Protein AF-A0A0V1BQQ7-F1 (afdb_monomer)

Foldseek 3Di:
DVPDPDQLVVVQVVVFVVVVVVLVVLVVVLVVCVVVVVVVLNVLCVVVNVVVVVLVVPADDDPDRGRDDSVCCPPPVNVVVVVVVVVVVVVSVVVSVVVVVVVVVVVVVD

Mean predicted aligned error: 8.35 Å

Nearest PDB structures (foldseek):
  7oca-assembly1_G  TM=9.289E-01  e=2.686E-05  Rattus norvegicus
  7ocf-assembly1_E  TM=9.151E-01  e=4.657E-05  Rattus norvegicus
  8ssa-assembly1_F  TM=9.104E-01  e=8.649E-05  Homo sapiens

InterPro domains:
  IPR003377 Cornichon [PF03311] (1-102)
  IPR003377 Cornichon [SM01398] (1-102)

pLDDT: mean 76.99, std 10.06, range [49.62, 90.88]

Organism: Trichinella spiralis (NCBI:txid6334)

Structure (mmCIF, N/CA/C/O backbone):
data_AF-A0A0V1BQQ7-F1
#
_entry.id   AF-A0A0V1BQQ7-F1
#
loop_
_atom_site.group_PDB
_atom_site.id
_atom_site.type_symbol
_atom_site.label_atom_id
_atom_site.label_alt_id
_atom_site.label_comp_id
_atom_site.label_asym_id
_atom_site.label_entity_id
_atom_site.label_seq_id
_atom_site.pdbx_PDB_ins_code
_atom_site.Cartn_x
_atom_site.Cartn_y
_atom_site.Cartn_z
_atom_site.occupancy
_atom_site.B_iso_or_equiv
_atom_site.auth_seq_id
_atom_site.auth_comp_id
_atom_site.auth_asym_id
_atom_site.auth_atom_id
_atom_site.pdbx_PDB_model_num
ATOM 1 N N . LEU A 1 1 ? 19.705 4.847 -6.570 1.00 50.34 1 LEU A N 1
ATOM 2 C CA . LEU A 1 1 ? 18.863 4.646 -7.778 1.00 50.34 1 LEU A CA 1
ATOM 3 C C . LEU A 1 1 ? 19.594 4.911 -9.094 1.00 50.34 1 LEU A C 1
ATOM 5 O O . LEU A 1 1 ? 19.363 4.152 -10.016 1.00 50.34 1 LEU A O 1
ATOM 9 N N . LYS A 1 2 ? 20.478 5.920 -9.202 1.00 49.62 2 LYS A N 1
ATOM 10 C CA . LYS A 1 2 ? 21.319 6.135 -10.405 1.00 49.62 2 LYS A CA 1
ATOM 11 C C . LYS A 1 2 ? 22.724 5.515 -10.341 1.00 49.62 2 LYS A C 1
ATOM 13 O O . LYS A 1 2 ? 23.431 5.534 -11.336 1.00 49.62 2 LYS A O 1
ATOM 18 N N . THR A 1 3 ? 23.125 5.024 -9.171 1.00 53.00 3 THR A N 1
ATOM 19 C CA . THR A 1 3 ? 24.516 4.676 -8.842 1.00 53.00 3 THR A CA 1
ATOM 20 C C . THR A 1 3 ? 24.784 3.180 -8.678 1.00 53.00 3 THR A C 1
ATOM 22 O O . THR A 1 3 ? 25.946 2.810 -8.595 1.00 53.00 3 THR A O 1
ATOM 25 N N . ASP A 1 4 ? 23.756 2.324 -8.658 1.00 57.59 4 ASP A N 1
ATOM 26 C CA . ASP A 1 4 ? 23.927 0.873 -8.493 1.00 57.59 4 ASP A CA 1
ATOM 27 C C . ASP A 1 4 ? 23.645 0.171 -9.827 1.00 57.59 4 ASP A C 1
ATOM 29 O O . ASP A 1 4 ? 22.503 0.117 -10.285 1.00 57.59 4 ASP A O 1
ATOM 33 N N . TYR A 1 5 ? 24.703 -0.292 -10.492 1.00 57.62 5 TYR A N 1
ATOM 34 C CA . TYR A 1 5 ? 24.665 -0.958 -11.798 1.00 57.62 5 TYR A CA 1
ATOM 35 C C . TYR A 1 5 ? 24.289 -2.443 -11.627 1.00 57.62 5 TYR A C 1
ATOM 37 O O . TYR A 1 5 ? 25.005 -3.337 -12.069 1.00 57.62 5 TYR A O 1
ATOM 45 N N . ARG A 1 6 ? 23.190 -2.740 -10.923 1.00 61.25 6 ARG A N 1
ATOM 46 C CA . ARG A 1 6 ? 22.613 -4.092 -10.926 1.00 61.25 6 ARG A CA 1
ATOM 47 C C . ARG A 1 6 ? 21.853 -4.320 -12.224 1.00 61.25 6 ARG A C 1
ATOM 49 O O . ARG A 1 6 ? 21.223 -3.404 -12.755 1.00 61.25 6 ARG A O 1
ATOM 56 N N . SER A 1 7 ? 21.890 -5.551 -12.732 1.00 69.00 7 SER A N 1
ATOM 57 C CA . SER A 1 7 ? 21.105 -5.896 -13.916 1.00 69.00 7 SER A CA 1
ATOM 58 C C . SER A 1 7 ? 19.602 -5.686 -13.625 1.00 69.00 7 SER A C 1
ATOM 60 O O . SER A 1 7 ? 19.151 -5.923 -12.499 1.00 69.00 7 SER A O 1
ATOM 62 N N . PRO A 1 8 ? 18.792 -5.249 -14.606 1.00 66.25 8 PRO A N 1
ATOM 63 C CA . PRO A 1 8 ? 17.356 -4.997 -14.410 1.00 66.25 8 PRO A CA 1
ATOM 64 C C . PRO A 1 8 ? 16.592 -6.213 -13.870 1.00 66.25 8 PRO A C 1
ATOM 66 O O . PRO A 1 8 ? 15.593 -6.073 -13.167 1.00 66.25 8 PRO A O 1
ATOM 69 N N . ILE A 1 9 ? 17.104 -7.407 -14.170 1.00 68.19 9 ILE A N 1
ATOM 70 C CA . ILE A 1 9 ? 16.570 -8.705 -13.760 1.00 68.19 9 ILE A CA 1
ATOM 71 C C . ILE A 1 9 ? 16.783 -8.929 -12.258 1.00 68.19 9 ILE A C 1
ATOM 73 O O . ILE A 1 9 ? 15.837 -9.267 -11.550 1.00 68.19 9 ILE A O 1
ATOM 77 N N . GLU A 1 10 ? 17.993 -8.670 -11.755 1.00 70.12 10 GLU A N 1
ATOM 78 C CA . GLU A 1 10 ? 18.317 -8.755 -10.323 1.00 70.12 10 GLU A CA 1
ATOM 79 C C . GLU A 1 10 ? 17.465 -7.776 -9.506 1.00 70.12 10 GLU A C 1
ATOM 81 O O . GLU A 1 10 ? 16.977 -8.100 -8.424 1.00 70.12 10 GLU A O 1
ATOM 86 N N . HIS A 1 11 ? 17.238 -6.575 -10.046 1.00 68.69 11 HIS A N 1
ATOM 87 C CA . HIS A 1 11 ? 16.389 -5.579 -9.402 1.00 68.69 11 HIS A CA 1
ATOM 88 C C . HIS A 1 11 ? 14.934 -6.051 -9.305 1.00 68.69 11 HIS A C 1
ATOM 90 O O . HIS A 1 11 ? 14.324 -5.973 -8.238 1.00 68.69 11 HIS A O 1
ATOM 96 N N . CYS A 1 12 ? 14.395 -6.594 -10.398 1.00 71.25 12 CYS A N 1
ATOM 97 C CA . CYS A 1 12 ? 13.029 -7.101 -10.446 1.00 71.25 12 CYS A CA 1
ATOM 98 C C . CYS A 1 12 ? 12.824 -8.295 -9.501 1.00 71.25 12 CYS A C 1
ATOM 100 O O . CYS A 1 12 ? 11.828 -8.341 -8.782 1.00 71.25 12 CYS A O 1
ATOM 102 N N . ASN A 1 13 ? 13.802 -9.202 -9.419 1.00 71.62 13 ASN A N 1
ATOM 103 C CA . ASN A 1 13 ? 13.770 -10.350 -8.510 1.00 71.62 13 ASN A CA 1
ATOM 104 C C . ASN A 1 13 ? 13.842 -9.967 -7.027 1.00 71.62 13 ASN A C 1
ATOM 106 O O . ASN A 1 13 ? 13.295 -10.690 -6.202 1.00 71.62 13 ASN A O 1
ATOM 110 N N . CYS A 1 14 ? 14.468 -8.843 -6.666 1.00 71.44 14 CYS A N 1
ATOM 111 C CA . CYS A 1 14 ? 14.419 -8.334 -5.291 1.00 71.44 14 CYS A CA 1
ATOM 112 C C . CYS A 1 14 ? 13.116 -7.579 -4.989 1.00 71.44 14 CYS A C 1
ATOM 114 O O . CYS A 1 14 ? 12.578 -7.696 -3.890 1.00 71.44 14 CYS A O 1
ATOM 116 N N . LEU A 1 15 ? 12.612 -6.790 -5.942 1.00 72.56 15 LEU A N 1
ATOM 117 C CA . LEU A 1 15 ? 11.465 -5.909 -5.716 1.00 72.56 15 LEU A CA 1
ATOM 118 C C . LEU A 1 15 ? 10.143 -6.680 -5.707 1.00 72.56 15 LEU A C 1
ATOM 120 O O . LEU A 1 15 ? 9.265 -6.431 -4.887 1.00 72.56 15 LEU A O 1
ATOM 124 N N . ASN A 1 16 ? 10.008 -7.639 -6.615 1.00 72.69 16 ASN A N 1
ATOM 125 C CA . ASN A 1 16 ? 8.779 -8.374 -6.818 1.00 72.69 16 ASN A CA 1
ATOM 126 C C . ASN A 1 16 ? 8.278 -9.193 -5.608 1.00 72.69 16 ASN A C 1
ATOM 128 O O . ASN A 1 16 ? 7.102 -9.060 -5.255 1.00 72.69 16 ASN A O 1
ATOM 132 N N . PRO A 1 17 ? 9.125 -9.984 -4.919 1.00 73.44 17 PRO A N 1
ATOM 133 C CA . PRO A 1 17 ? 8.703 -10.703 -3.722 1.00 73.44 17 PRO A CA 1
ATOM 134 C C . PRO A 1 17 ? 8.387 -9.777 -2.544 1.00 73.44 17 PRO A C 1
ATOM 136 O O . PRO A 1 17 ? 7.762 -10.237 -1.600 1.00 73.44 17 PRO A O 1
ATOM 139 N N . LEU A 1 18 ? 8.772 -8.494 -2.586 1.00 74.00 18 LEU A N 1
ATOM 140 C CA . LEU A 1 18 ? 8.468 -7.519 -1.533 1.00 74.00 18 LEU A CA 1
ATOM 141 C C . LEU A 1 18 ? 7.067 -6.899 -1.685 1.00 74.00 18 LEU A C 1
ATOM 143 O O . LEU A 1 18 ? 6.439 -6.511 -0.704 1.00 74.00 18 LEU A O 1
ATOM 147 N N . ILE A 1 19 ? 6.535 -6.851 -2.907 1.00 71.94 19 ILE A N 1
ATOM 148 C CA . ILE A 1 19 ? 5.220 -6.252 -3.188 1.00 71.94 19 ILE A CA 1
ATOM 149 C C . ILE A 1 19 ? 4.076 -7.160 -2.719 1.00 71.94 19 ILE A C 1
ATOM 151 O O . ILE A 1 19 ? 3.030 -6.688 -2.277 1.00 71.94 19 ILE A O 1
ATOM 155 N N . ILE A 1 20 ? 4.271 -8.476 -2.816 1.00 72.38 20 ILE A N 1
ATOM 156 C CA . ILE A 1 20 ? 3.294 -9.485 -2.391 1.00 72.38 20 ILE A CA 1
ATOM 157 C C . ILE A 1 20 ? 2.976 -9.361 -0.884 1.00 72.38 20 ILE A C 1
ATOM 159 O O . ILE A 1 20 ? 1.795 -9.238 -0.550 1.00 72.38 20 ILE A O 1
ATOM 163 N N . PRO A 1 21 ? 3.963 -9.329 0.036 1.00 78.25 21 PRO A N 1
ATOM 164 C CA . PRO A 1 21 ? 3.705 -9.127 1.457 1.00 78.25 21 PRO A CA 1
ATOM 165 C C . PRO A 1 21 ? 3.213 -7.711 1.776 1.00 78.25 21 PRO A C 1
ATOM 167 O O . PRO A 1 21 ? 2.434 -7.560 2.714 1.00 78.25 21 PRO A O 1
ATOM 170 N N . GLU A 1 22 ? 3.575 -6.680 1.002 1.00 81.00 22 GLU A N 1
ATOM 171 C CA . GLU A 1 22 ? 2.998 -5.334 1.165 1.00 81.00 22 GLU A CA 1
ATOM 172 C C . GLU A 1 22 ? 1.475 -5.360 0.946 1.00 81.00 22 GLU A C 1
ATOM 174 O O . GLU A 1 22 ? 0.712 -4.935 1.812 1.00 81.00 22 GLU A O 1
ATOM 179 N N . TYR A 1 23 ? 1.008 -5.918 -0.175 1.00 80.31 23 TYR A N 1
ATOM 180 C CA . TYR A 1 23 ? -0.431 -6.025 -0.440 1.00 80.31 23 TYR A CA 1
ATOM 181 C C . TYR A 1 23 ? -1.140 -6.968 0.524 1.00 80.31 23 TYR A C 1
ATOM 183 O O . TYR A 1 23 ? -2.250 -6.668 0.960 1.00 80.31 23 TYR A O 1
ATOM 191 N N . GLY A 1 24 ? -0.499 -8.085 0.879 1.00 82.00 24 GLY A N 1
ATOM 192 C CA . GLY A 1 24 ? -1.040 -9.032 1.849 1.00 82.00 24 GLY A CA 1
ATOM 193 C C . GLY A 1 24 ? -1.229 -8.402 3.229 1.00 82.00 24 GLY A C 1
ATOM 194 O O . GLY A 1 24 ? -2.301 -8.523 3.815 1.00 82.00 24 GLY A O 1
ATOM 195 N N . SER A 1 25 ? -0.226 -7.674 3.727 1.00 82.56 25 SER A N 1
ATOM 196 C CA . SER A 1 25 ? -0.304 -6.992 5.024 1.00 82.56 25 SER A CA 1
ATOM 197 C C . SER A 1 25 ? -1.308 -5.837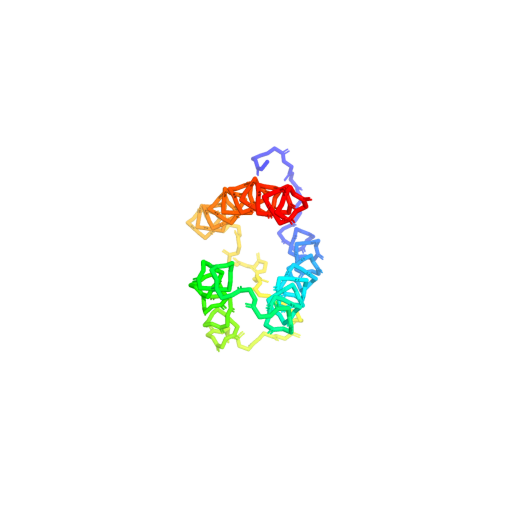 5.020 1.00 82.56 25 SER A C 1
ATOM 199 O O . SER A 1 25 ? -2.080 -5.710 5.969 1.00 82.56 25 SER A O 1
ATOM 201 N N . HIS A 1 26 ? -1.382 -5.038 3.947 1.00 85.06 26 HIS A N 1
ATOM 202 C CA . HIS A 1 26 ? -2.378 -3.962 3.836 1.00 85.06 26 HIS A CA 1
ATOM 203 C C . HIS A 1 26 ? -3.814 -4.500 3.802 1.00 85.06 26 HIS A C 1
ATOM 205 O O . HIS A 1 26 ? -4.697 -3.955 4.471 1.00 85.06 26 HIS A O 1
ATOM 211 N N . LEU A 1 27 ? -4.045 -5.600 3.082 1.00 84.62 27 LEU A N 1
ATOM 212 C CA . LEU A 1 27 ? -5.342 -6.272 3.035 1.00 84.62 27 LEU A CA 1
ATOM 213 C C . LEU A 1 27 ? -5.701 -6.895 4.393 1.00 84.62 27 LEU A C 1
ATOM 215 O O . LEU A 1 27 ? -6.823 -6.715 4.861 1.00 84.62 27 LEU A O 1
ATOM 219 N N . LEU A 1 28 ? -4.742 -7.539 5.066 1.00 86.81 28 LEU A N 1
ATOM 220 C CA . LEU A 1 28 ? -4.924 -8.091 6.412 1.00 86.81 28 LEU A CA 1
ATOM 221 C C . LEU A 1 28 ? -5.319 -7.008 7.427 1.00 86.81 28 LEU A C 1
ATOM 223 O O . LEU A 1 28 ? -6.264 -7.197 8.189 1.00 86.81 28 LEU A O 1
ATOM 227 N N . ILE A 1 29 ? -4.640 -5.857 7.407 1.00 84.38 29 ILE A N 1
ATOM 228 C CA . ILE A 1 29 ? -4.945 -4.720 8.288 1.00 84.38 29 ILE A CA 1
ATOM 229 C C . ILE A 1 29 ? -6.357 -4.177 8.018 1.00 84.38 29 ILE A C 1
ATOM 231 O O . ILE A 1 29 ? -7.094 -3.904 8.962 1.00 84.38 29 ILE A O 1
ATOM 235 N N . ASN A 1 30 ? -6.771 -4.063 6.751 1.00 84.88 30 ASN A N 1
ATOM 236 C CA . ASN A 1 30 ? -8.133 -3.632 6.409 1.00 84.88 30 ASN A CA 1
ATOM 237 C C . ASN A 1 30 ? -9.203 -4.624 6.895 1.00 84.88 30 ASN A C 1
ATOM 239 O O . ASN A 1 30 ? -10.240 -4.195 7.397 1.00 84.88 30 ASN A O 1
ATOM 243 N N . ILE A 1 31 ? -8.950 -5.935 6.800 1.00 85.31 31 ILE A N 1
ATOM 244 C CA . ILE A 1 31 ? -9.847 -6.970 7.344 1.00 85.31 31 ILE A CA 1
ATOM 245 C C . ILE A 1 31 ? -9.938 -6.858 8.869 1.00 85.31 31 ILE A C 1
ATOM 247 O O . ILE A 1 31 ? -11.030 -6.945 9.428 1.00 85.31 31 ILE A O 1
ATOM 251 N N . LEU A 1 32 ? -8.812 -6.623 9.546 1.00 84.94 32 LEU A N 1
ATOM 252 C CA . LEU A 1 32 ? -8.793 -6.436 10.993 1.00 84.94 32 LEU A CA 1
ATOM 253 C C . LEU A 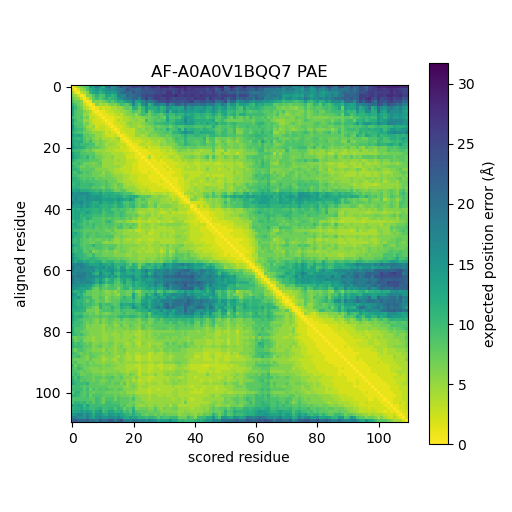1 32 ? -9.598 -5.190 11.410 1.00 84.94 32 LEU A C 1
ATOM 255 O O . LEU A 1 32 ? -10.381 -5.261 12.351 1.00 84.94 32 LEU A O 1
ATOM 259 N N . PHE A 1 33 ? -9.482 -4.075 10.677 1.00 84.44 33 PHE A N 1
ATOM 260 C CA . PHE A 1 33 ? -10.298 -2.875 10.920 1.00 84.44 33 PHE A CA 1
ATOM 261 C C . PHE A 1 33 ? -11.793 -3.100 10.683 1.00 84.44 33 PHE A C 1
ATOM 263 O O . PHE A 1 33 ? -12.612 -2.523 11.402 1.00 84.44 33 PHE A O 1
ATOM 270 N N . LEU A 1 34 ? -12.148 -3.937 9.703 1.00 84.62 34 LEU A N 1
ATOM 271 C CA . LEU A 1 34 ? -13.532 -4.335 9.463 1.00 84.62 34 LEU A CA 1
ATOM 272 C C . LEU A 1 34 ? -14.085 -5.135 10.651 1.00 84.62 34 LEU A C 1
ATOM 274 O O . LEU A 1 34 ? -15.198 -4.864 11.096 1.00 84.62 34 LEU A O 1
ATOM 278 N N . LEU A 1 35 ? -13.296 -6.067 11.200 1.00 83.56 35 LEU A N 1
ATOM 279 C CA . LEU A 1 35 ? -13.672 -6.851 12.382 1.00 83.56 35 LEU A CA 1
ATOM 280 C C . LEU A 1 35 ? -13.815 -5.975 13.639 1.00 83.56 35 LEU A C 1
ATOM 282 O O . LEU A 1 35 ? -14.734 -6.181 14.425 1.00 83.56 35 LEU A O 1
ATOM 286 N N . SER A 1 36 ? -12.956 -4.966 13.795 1.00 80.81 36 SER A N 1
ATOM 287 C CA . SER A 1 36 ? -13.000 -4.001 14.904 1.00 80.81 36 SER A CA 1
ATOM 288 C C . SER A 1 36 ? -14.056 -2.890 14.738 1.00 80.81 36 SER A C 1
ATOM 290 O O . SER A 1 36 ? -14.089 -1.971 15.552 1.00 80.81 36 SER A O 1
ATOM 292 N N . MET A 1 37 ? -14.898 -2.932 13.689 1.00 79.56 37 MET A N 1
ATOM 293 C CA . MET A 1 37 ? -15.913 -1.914 13.347 1.00 79.56 37 MET A CA 1
ATOM 294 C C . MET A 1 37 ? -15.395 -0.461 13.307 1.00 79.56 37 MET A C 1
ATOM 296 O O . MET A 1 37 ? -16.124 0.499 13.565 1.00 79.56 37 MET A O 1
ATOM 300 N N . GLN A 1 38 ? -14.130 -0.261 12.934 1.00 78.31 38 GLN A N 1
ATOM 301 C CA . GLN A 1 38 ? -13.524 1.069 12.891 1.00 78.31 38 GLN A CA 1
ATOM 302 C C . GLN A 1 38 ? -13.713 1.711 11.507 1.00 78.31 38 GLN A C 1
ATOM 304 O O . GLN A 1 38 ? -12.792 1.788 10.690 1.00 78.31 38 GLN A O 1
ATOM 309 N N . PHE A 1 39 ? -14.936 2.177 11.234 1.00 76.19 39 PHE A N 1
ATOM 310 C CA . PHE A 1 39 ? -15.344 2.670 9.910 1.00 76.19 39 PHE A CA 1
ATOM 311 C C . PHE A 1 39 ? -14.531 3.872 9.398 1.00 76.19 39 PHE A C 1
ATOM 313 O O . PHE A 1 39 ? -14.305 3.976 8.193 1.00 76.19 39 PHE A O 1
ATOM 320 N N . GLY A 1 40 ? -14.047 4.753 10.284 1.00 78.12 40 GLY A N 1
ATOM 321 C CA . GLY A 1 40 ? -13.245 5.925 9.898 1.00 78.12 40 GLY A CA 1
ATOM 322 C C . GLY A 1 40 ? -11.911 5.547 9.244 1.00 78.12 40 GLY A C 1
ATOM 323 O O . GLY A 1 40 ? -11.618 5.966 8.123 1.00 78.12 40 GLY A O 1
ATOM 324 N N . SER A 1 41 ? -11.143 4.678 9.906 1.00 79.88 41 SER A N 1
ATOM 325 C CA . SER A 1 41 ? -9.892 4.117 9.380 1.00 79.88 41 SER A CA 1
ATOM 326 C C . SER A 1 41 ? -10.117 3.332 8.090 1.00 79.88 41 SER A C 1
ATOM 328 O O . SER A 1 41 ? -9.322 3.424 7.154 1.00 79.88 41 SER A O 1
ATOM 330 N N . LEU A 1 42 ? -11.218 2.580 8.021 1.00 81.19 42 LEU A N 1
ATOM 331 C CA . LEU A 1 42 ? -11.555 1.773 6.855 1.00 81.19 42 LEU A CA 1
ATOM 332 C C . LEU A 1 42 ? -11.842 2.660 5.637 1.00 81.19 42 LEU A C 1
ATOM 334 O O . LEU A 1 42 ? -11.217 2.476 4.595 1.00 81.19 42 LEU A O 1
ATOM 338 N N . MET A 1 43 ? -12.689 3.685 5.777 1.00 83.12 43 MET A N 1
ATOM 339 C CA . MET A 1 43 ? -13.021 4.607 4.683 1.00 83.12 43 MET A CA 1
ATOM 340 C C . MET A 1 43 ? -11.788 5.354 4.151 1.00 83.12 43 MET A C 1
ATOM 342 O O . MET A 1 43 ? -11.669 5.559 2.945 1.00 83.12 43 MET A O 1
ATOM 346 N N . TRP A 1 44 ? -10.836 5.691 5.027 1.00 83.50 44 TRP A N 1
ATOM 347 C CA . TRP A 1 44 ? -9.563 6.296 4.630 1.00 83.50 44 TRP A CA 1
ATOM 348 C C . TRP A 1 44 ? -8.684 5.350 3.789 1.00 83.50 44 TRP A C 1
ATOM 350 O O . TRP A 1 44 ? -8.027 5.792 2.848 1.00 83.50 44 TRP A O 1
ATOM 360 N N . ASN A 1 45 ? -8.693 4.041 4.071 1.00 85.75 45 ASN A N 1
ATOM 361 C CA . ASN A 1 45 ? -7.869 3.045 3.369 1.00 85.75 45 ASN A CA 1
ATOM 362 C C . ASN A 1 45 ? -8.512 2.467 2.098 1.00 85.75 45 ASN A C 1
ATOM 364 O O . ASN A 1 45 ? -7.789 1.968 1.233 1.00 85.75 45 ASN A O 1
ATOM 368 N N . VAL A 1 46 ? -9.837 2.565 1.949 1.00 83.81 46 VAL A N 1
ATOM 369 C CA . VAL A 1 46 ? -10.591 2.107 0.766 1.00 83.81 46 VAL A CA 1
ATOM 370 C C . VAL A 1 46 ? -10.024 2.604 -0.574 1.00 83.81 46 VAL A C 1
ATOM 372 O O . VAL A 1 46 ? -9.843 1.764 -1.458 1.00 83.81 46 VAL A O 1
ATOM 375 N N . PRO A 1 47 ? -9.710 3.900 -0.789 1.00 83.81 47 PRO A N 1
ATOM 376 C CA . PRO A 1 47 ? -9.182 4.352 -2.080 1.00 83.81 47 PRO A CA 1
ATOM 377 C C . PRO A 1 47 ? -7.834 3.704 -2.425 1.00 83.81 47 PRO A C 1
ATOM 379 O O . PRO A 1 47 ? -7.614 3.311 -3.572 1.00 83.81 47 PRO A O 1
ATOM 382 N N . LEU A 1 48 ? -6.954 3.523 -1.434 1.00 84.44 48 LEU A N 1
ATOM 383 C CA . LEU A 1 48 ? -5.669 2.853 -1.631 1.00 84.44 48 LEU A CA 1
ATOM 384 C C . LEU A 1 48 ? -5.854 1.351 -1.907 1.00 84.44 48 LEU A C 1
ATOM 386 O O . LEU A 1 48 ? -5.198 0.795 -2.788 1.00 84.44 48 LEU A O 1
ATOM 390 N N . LEU A 1 49 ? -6.774 0.700 -1.192 1.00 82.12 49 LEU A N 1
ATOM 391 C CA . LEU A 1 49 ? -7.091 -0.713 -1.390 1.00 82.12 49 LEU A CA 1
ATOM 392 C C . LEU A 1 49 ? -7.692 -0.964 -2.782 1.00 82.12 49 LEU A C 1
ATOM 394 O O . LEU A 1 49 ? -7.262 -1.876 -3.487 1.00 82.12 49 LEU A O 1
ATOM 398 N N . SER A 1 50 ? -8.627 -0.114 -3.211 1.00 83.81 50 SER A N 1
ATOM 399 C CA . SER A 1 50 ? -9.214 -0.155 -4.553 1.00 83.81 50 SER A CA 1
ATOM 400 C C . SER A 1 50 ? -8.145 0.014 -5.635 1.00 83.81 50 SER A C 1
ATOM 402 O O . SER A 1 50 ? -8.112 -0.751 -6.600 1.00 83.81 50 SER A O 1
ATOM 404 N N . TYR A 1 51 ? -7.191 0.932 -5.436 1.00 84.25 51 TYR A N 1
ATOM 405 C CA . TYR A 1 51 ? -6.045 1.086 -6.333 1.00 84.25 51 TYR A CA 1
ATOM 406 C C . TYR A 1 51 ? -5.195 -0.193 -6.418 1.00 84.25 51 TYR A C 1
ATOM 408 O O . TYR A 1 51 ? -4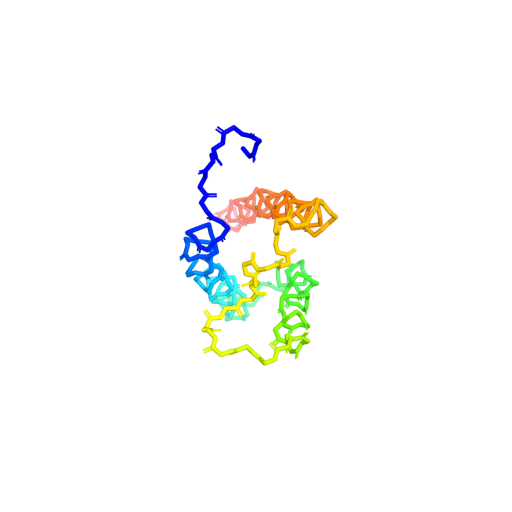.835 -0.625 -7.515 1.00 84.25 51 TYR A O 1
ATOM 416 N N . HIS A 1 52 ? -4.910 -0.844 -5.285 1.00 82.56 52 HIS A N 1
ATOM 417 C CA . HIS A 1 52 ? -4.170 -2.108 -5.261 1.00 82.56 52 HIS A CA 1
ATOM 418 C C . HIS A 1 52 ? -4.902 -3.244 -5.984 1.00 82.56 52 HIS A C 1
ATOM 420 O O . HIS A 1 52 ? -4.266 -3.978 -6.742 1.00 82.56 52 HIS A O 1
ATOM 426 N N . ILE A 1 53 ? -6.222 -3.353 -5.814 1.00 80.62 53 ILE A N 1
ATOM 427 C CA . ILE A 1 53 ? -7.058 -4.361 -6.484 1.00 80.62 53 ILE A CA 1
ATOM 428 C C . ILE A 1 53 ? -7.140 -4.089 -7.988 1.00 80.62 53 ILE A C 1
ATOM 430 O O . ILE A 1 53 ? -6.917 -4.991 -8.791 1.00 80.62 53 ILE A O 1
ATOM 434 N N . HIS A 1 54 ? -7.388 -2.843 -8.394 1.00 83.56 54 HIS A N 1
ATOM 435 C CA . HIS A 1 54 ? -7.440 -2.460 -9.805 1.00 83.56 54 HIS A CA 1
ATOM 436 C C . HIS A 1 54 ? -6.106 -2.739 -10.510 1.00 83.56 54 HIS A C 1
ATOM 438 O O . HIS A 1 54 ? -6.067 -3.296 -11.607 1.00 83.56 54 HIS A O 1
ATOM 444 N N . ARG A 1 55 ? -4.988 -2.437 -9.841 1.00 78.62 55 ARG A N 1
ATOM 445 C CA . ARG A 1 55 ? -3.643 -2.788 -10.312 1.00 78.62 55 ARG A CA 1
ATOM 446 C C . ARG A 1 55 ? -3.385 -4.296 -10.286 1.00 78.62 55 ARG A C 1
ATOM 448 O O . ARG A 1 55 ? -2.513 -4.752 -11.022 1.00 78.62 55 ARG A O 1
ATOM 455 N N . TYR A 1 56 ? -4.094 -5.057 -9.446 1.00 74.44 56 TYR A N 1
ATOM 456 C CA . TYR A 1 56 ? -4.075 -6.523 -9.453 1.00 74.44 56 TYR A CA 1
ATOM 457 C C . TYR A 1 56 ? -4.802 -7.125 -10.641 1.00 74.44 56 TYR A C 1
ATOM 459 O O . TYR A 1 56 ? -4.339 -8.109 -11.202 1.00 74.44 56 TYR A O 1
ATOM 467 N N . LEU A 1 57 ? -5.906 -6.527 -11.060 1.00 76.25 57 LEU A N 1
ATOM 468 C CA . LEU A 1 57 ? -6.710 -7.063 -12.149 1.00 76.25 57 LEU A CA 1
ATOM 469 C C . LEU A 1 57 ? -6.159 -6.678 -13.525 1.00 76.25 57 LEU A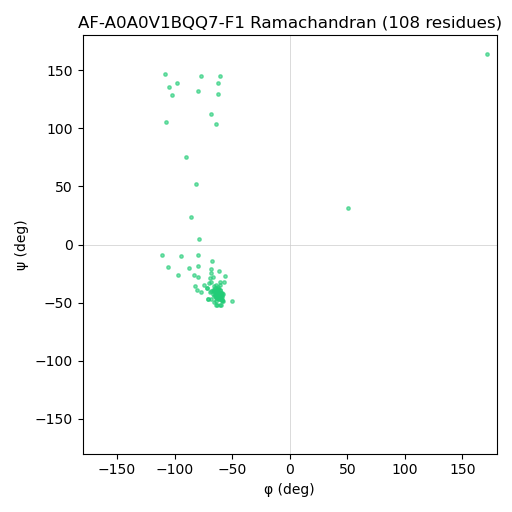 C 1
ATOM 471 O O . LEU A 1 57 ? -6.174 -7.492 -14.438 1.00 76.25 57 LEU A O 1
ATOM 475 N N . ASN A 1 58 ? -5.601 -5.474 -13.666 1.00 74.75 58 ASN A N 1
ATOM 476 C CA . ASN A 1 58 ? -5.084 -4.971 -14.945 1.00 74.75 58 ASN A CA 1
ATOM 477 C C . ASN A 1 58 ? -3.635 -5.388 -15.248 1.00 74.75 58 ASN A C 1
ATOM 479 O O . ASN A 1 58 ? -2.934 -4.696 -15.990 1.00 74.75 58 ASN A O 1
ATOM 483 N N . ARG A 1 59 ? -3.149 -6.485 -14.656 1.00 65.88 59 ARG A N 1
ATOM 484 C CA . ARG A 1 59 ? -1.788 -6.972 -14.922 1.00 65.88 59 ARG A CA 1
ATOM 485 C C . ARG A 1 59 ? -1.791 -7.741 -16.248 1.00 65.88 59 ARG A C 1
ATOM 487 O O . ARG A 1 59 ? -2.630 -8.628 -16.406 1.00 65.88 59 ARG A O 1
ATOM 494 N N . PRO A 1 60 ? -0.851 -7.488 -17.172 1.00 60.34 60 PRO A N 1
ATOM 495 C CA . PRO A 1 60 ? -0.595 -8.430 -18.253 1.00 60.34 60 PRO A CA 1
ATOM 496 C C . PRO A 1 60 ? -0.105 -9.761 -17.663 1.00 60.34 60 PRO A C 1
ATOM 498 O O . PRO A 1 60 ? 0.676 -9.782 -16.712 1.00 60.34 60 PRO A O 1
ATOM 501 N N . ILE A 1 61 ? -0.587 -10.874 -18.214 1.00 57.38 61 ILE A N 1
ATOM 502 C CA . ILE A 1 61 ? -0.226 -12.223 -17.771 1.00 57.38 61 ILE A CA 1
ATOM 503 C C . ILE A 1 61 ? 1.246 -12.448 -18.144 1.00 57.38 61 ILE A C 1
ATOM 505 O O . ILE A 1 61 ? 1.580 -12.494 -19.326 1.00 57.38 61 ILE A O 1
ATOM 509 N N . MET A 1 62 ? 2.129 -12.544 -17.151 1.00 59.50 62 MET A N 1
ATOM 510 C CA . MET A 1 62 ? 3.566 -12.758 -17.355 1.00 59.50 62 MET A CA 1
ATOM 511 C C . MET A 1 62 ? 3.971 -14.173 -16.942 1.00 59.50 62 MET A C 1
ATOM 513 O O . MET A 1 62 ? 3.411 -14.743 -16.008 1.00 59.50 62 MET A O 1
ATOM 517 N N . SER A 1 63 ? 4.960 -14.744 -17.640 1.00 52.34 63 SER A N 1
ATOM 518 C CA . SER A 1 63 ? 5.493 -16.088 -17.361 1.00 52.34 63 SER A CA 1
ATOM 519 C C . SER A 1 63 ? 6.259 -16.178 -16.038 1.00 52.34 63 SER A C 1
ATOM 521 O O . SER A 1 63 ? 6.409 -17.270 -15.497 1.00 52.34 63 SER A O 1
ATOM 523 N N . ALA A 1 64 ? 6.742 -15.048 -15.515 1.00 58.69 64 ALA A N 1
ATOM 524 C CA . ALA A 1 64 ? 7.355 -14.964 -14.197 1.00 58.69 64 ALA A CA 1
ATOM 525 C C . ALA A 1 64 ? 6.323 -14.449 -13.181 1.00 58.69 64 ALA A C 1
ATOM 527 O O . ALA A 1 64 ? 5.576 -13.520 -13.499 1.00 58.69 64 ALA A O 1
ATOM 528 N N . PRO A 1 65 ? 6.276 -15.002 -11.955 1.00 55.78 65 PRO A N 1
ATOM 529 C CA . PRO A 1 65 ? 5.415 -14.474 -10.910 1.00 55.78 65 PRO A CA 1
ATOM 530 C C . PRO A 1 65 ? 5.889 -13.063 -10.581 1.00 55.78 65 PRO A C 1
ATOM 532 O O . PRO A 1 65 ? 6.913 -12.906 -9.926 1.00 55.78 65 PRO A O 1
ATOM 535 N N . GLY A 1 66 ? 5.172 -12.036 -11.042 1.00 60.31 66 GLY A N 1
ATOM 536 C CA . GLY A 1 66 ? 5.488 -10.660 -10.702 1.00 60.31 66 GLY A CA 1
ATOM 537 C C . GLY A 1 66 ? 4.727 -9.565 -11.434 1.00 60.31 66 GLY A C 1
ATOM 538 O O . GLY A 1 66 ? 4.060 -9.807 -12.429 1.00 60.31 66 GLY A O 1
ATOM 539 N N . ILE A 1 67 ? 4.780 -8.353 -10.879 1.00 66.06 67 ILE A N 1
ATOM 540 C CA . ILE A 1 67 ? 4.044 -7.173 -11.379 1.00 66.06 67 ILE A CA 1
ATOM 541 C C . ILE A 1 67 ? 4.931 -6.301 -12.267 1.00 66.06 67 ILE A C 1
ATOM 543 O O . ILE A 1 67 ? 4.440 -5.572 -13.127 1.00 66.06 67 ILE A O 1
ATOM 547 N N . TYR A 1 68 ? 6.239 -6.361 -12.038 1.00 67.88 68 TYR A N 1
ATOM 548 C CA . TYR A 1 68 ? 7.226 -5.600 -12.782 1.00 67.88 68 TYR A CA 1
ATOM 549 C C . TYR A 1 68 ? 7.955 -6.523 -13.757 1.00 67.88 68 TYR A C 1
ATOM 551 O O . TYR A 1 68 ? 8.343 -7.631 -13.391 1.00 67.88 68 TYR A O 1
ATOM 559 N N . ASP A 1 69 ? 8.140 -6.048 -14.989 1.00 68.44 69 ASP A N 1
ATOM 560 C CA . ASP A 1 69 ? 8.891 -6.750 -16.027 1.00 68.44 69 ASP A CA 1
ATOM 561 C C . ASP A 1 69 ? 10.289 -6.134 -16.175 1.00 68.44 69 ASP A C 1
ATOM 563 O O . ASP A 1 69 ? 10.397 -4.912 -16.352 1.00 68.44 69 ASP A O 1
ATOM 567 N N . PRO A 1 70 ? 11.363 -6.942 -16.146 1.00 62.00 70 PRO A N 1
ATOM 568 C CA . PRO A 1 70 ? 12.734 -6.446 -16.205 1.00 62.00 70 PRO A CA 1
ATOM 569 C C . PRO A 1 70 ? 13.062 -5.681 -17.498 1.00 62.00 70 PRO A C 1
ATOM 571 O O . PRO A 1 70 ? 13.969 -4.850 -17.488 1.00 62.00 70 PRO A O 1
ATOM 574 N N . THR A 1 71 ? 12.328 -5.907 -18.593 1.00 66.19 71 THR A N 1
ATOM 575 C CA . THR A 1 71 ? 12.541 -5.220 -19.880 1.00 66.19 71 THR A CA 1
ATOM 576 C C . THR A 1 71 ? 11.940 -3.816 -19.919 1.00 66.19 71 THR A C 1
ATOM 578 O O . THR A 1 71 ? 12.460 -2.937 -20.604 1.00 66.19 71 THR A O 1
ATOM 581 N N . THR A 1 72 ? 10.874 -3.564 -19.153 1.00 68.50 72 THR A N 1
ATOM 582 C CA . THR A 1 72 ? 10.154 -2.280 -19.171 1.00 68.50 72 THR A CA 1
ATOM 583 C C . THR A 1 72 ? 10.427 -1.417 -17.939 1.00 68.50 72 THR A C 1
ATOM 585 O O . THR A 1 72 ? 10.233 -0.200 -18.004 1.00 68.50 72 THR A O 1
ATOM 588 N N . ILE A 1 73 ? 10.916 -2.003 -16.837 1.00 66.88 73 ILE A N 1
ATOM 589 C CA . ILE A 1 73 ? 11.111 -1.313 -15.550 1.00 66.88 73 ILE A CA 1
ATOM 590 C C . ILE A 1 73 ? 12.248 -0.283 -15.570 1.00 66.88 73 ILE A C 1
ATOM 592 O O . ILE A 1 73 ? 12.151 0.750 -14.910 1.00 66.88 73 ILE A O 1
ATOM 596 N N . LEU A 1 74 ? 13.310 -0.530 -16.350 1.00 68.38 74 LEU A N 1
ATOM 597 C CA . LEU A 1 74 ? 14.454 0.385 -16.458 1.00 68.38 74 LEU A CA 1
ATOM 598 C C . LEU A 1 74 ? 14.172 1.564 -17.402 1.00 68.38 74 LEU A C 1
ATOM 600 O O . LEU A 1 74 ? 14.954 2.513 -17.464 1.00 68.38 74 LEU A O 1
ATOM 604 N N . ASN A 1 75 ? 13.051 1.540 -18.131 1.00 77.44 75 ASN A N 1
ATOM 605 C CA . ASN A 1 75 ? 12.670 2.682 -18.945 1.00 77.44 75 ASN A CA 1
ATOM 606 C C . ASN A 1 75 ? 12.425 3.894 -18.030 1.00 77.44 75 ASN A C 1
ATOM 608 O O . ASN A 1 75 ? 11.686 3.804 -17.047 1.00 77.44 75 ASN A O 1
ATOM 612 N N . ALA A 1 76 ? 13.044 5.033 -18.346 1.00 74.44 76 ALA A N 1
ATOM 613 C CA . ALA A 1 76 ? 13.086 6.196 -17.459 1.00 74.44 76 ALA A CA 1
ATOM 614 C C . ALA A 1 76 ? 11.686 6.707 -17.066 1.00 74.44 76 ALA A C 1
ATOM 616 O O . ALA A 1 76 ? 11.495 7.201 -15.953 1.00 74.44 76 ALA A O 1
ATOM 617 N N . ASP A 1 77 ? 10.706 6.564 -17.960 1.00 78.94 77 ASP A N 1
ATOM 618 C CA . ASP A 1 77 ? 9.318 6.953 -17.708 1.00 78.94 77 ASP A CA 1
ATOM 619 C C . ASP A 1 77 ? 8.621 6.020 -16.701 1.00 78.94 77 ASP A C 1
ATOM 621 O O . ASP A 1 77 ? 8.040 6.478 -15.713 1.00 78.94 77 ASP A O 1
ATOM 625 N N . ASN A 1 78 ? 8.769 4.705 -16.885 1.00 76.38 78 ASN A N 1
ATOM 626 C CA . ASN A 1 78 ? 8.214 3.692 -15.986 1.00 76.38 78 ASN A CA 1
ATOM 627 C C . ASN A 1 78 ? 8.868 3.747 -14.602 1.00 76.38 78 ASN A C 1
ATOM 629 O O . ASN A 1 78 ? 8.170 3.663 -13.593 1.00 76.38 78 ASN A O 1
ATOM 633 N N . LEU A 1 79 ? 10.182 3.980 -14.541 1.00 77.12 79 LEU A N 1
ATOM 634 C CA . LEU A 1 79 ? 10.897 4.143 -13.278 1.00 77.12 79 LEU A CA 1
ATOM 635 C C . LEU A 1 79 ? 10.409 5.377 -12.508 1.00 77.12 79 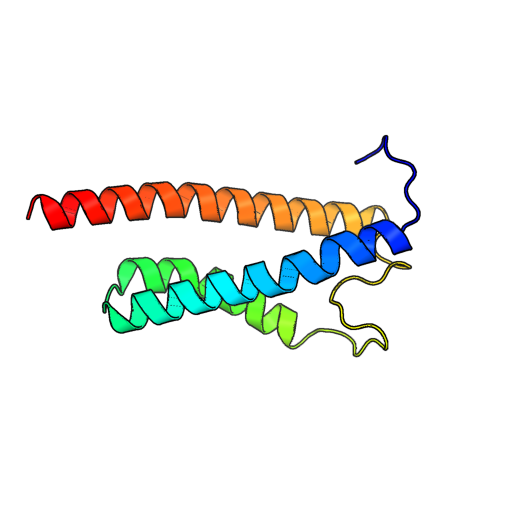LEU A C 1
ATOM 637 O O . LEU A 1 79 ? 10.158 5.298 -11.307 1.00 77.12 79 LEU A O 1
ATOM 641 N N . ARG A 1 80 ? 10.225 6.524 -13.179 1.00 78.50 80 ARG A N 1
ATOM 642 C CA . ARG A 1 80 ? 9.683 7.734 -12.532 1.00 78.50 80 ARG A CA 1
ATOM 643 C C . ARG A 1 80 ? 8.262 7.518 -12.014 1.00 78.50 80 ARG A C 1
ATOM 645 O O . ARG A 1 80 ? 7.949 8.016 -10.932 1.00 78.50 80 ARG A O 1
ATOM 652 N N . LYS A 1 81 ? 7.425 6.780 -12.750 1.00 81.25 81 LYS A N 1
ATOM 653 C CA . LYS A 1 81 ? 6.077 6.389 -12.307 1.00 81.25 81 LYS A CA 1
ATOM 654 C C . LYS A 1 81 ? 6.136 5.486 -11.074 1.00 81.25 81 LYS A C 1
ATOM 656 O O . LYS A 1 81 ? 5.545 5.839 -10.059 1.00 81.25 81 LYS A O 1
ATOM 661 N N . ALA A 1 82 ? 6.924 4.411 -11.113 1.00 79.19 82 ALA A N 1
ATOM 662 C CA . ALA A 1 82 ? 7.085 3.480 -9.995 1.00 79.19 82 ALA A CA 1
ATOM 663 C C . ALA A 1 82 ? 7.621 4.169 -8.729 1.00 79.19 82 ALA A C 1
ATOM 665 O O . ALA A 1 82 ? 7.115 3.942 -7.631 1.00 79.19 82 ALA A O 1
ATOM 666 N N . LEU A 1 83 ? 8.593 5.076 -8.877 1.00 81.88 83 LEU A N 1
ATOM 667 C CA . LEU A 1 83 ? 9.087 5.875 -7.757 1.00 81.88 83 LEU A CA 1
ATOM 668 C C . LEU A 1 83 ? 7.997 6.786 -7.201 1.00 81.88 83 LEU A C 1
ATOM 670 O O . LEU A 1 83 ? 7.780 6.791 -5.995 1.00 81.88 83 LEU A O 1
ATOM 674 N N . ARG 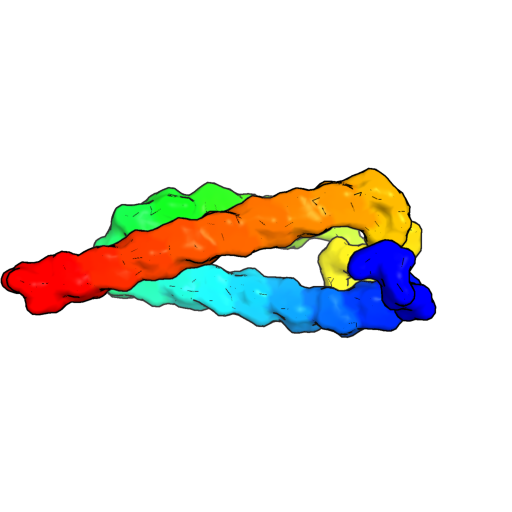A 1 84 ? 7.288 7.535 -8.054 1.00 83.88 84 ARG A N 1
ATOM 675 C CA . ARG A 1 84 ? 6.197 8.414 -7.613 1.00 83.88 84 ARG A CA 1
ATOM 676 C C . ARG A 1 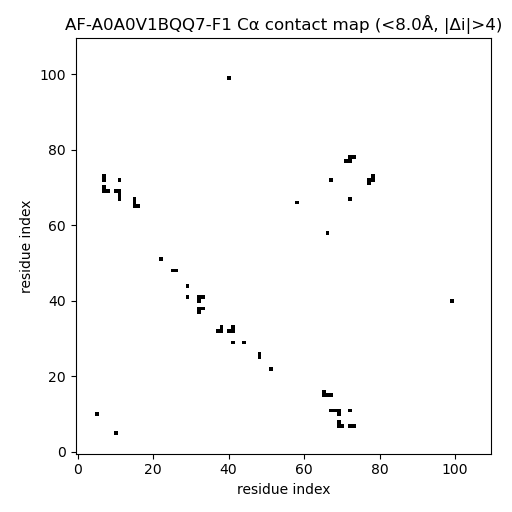84 ? 5.112 7.631 -6.871 1.00 83.88 84 ARG A C 1
ATOM 678 O O . ARG A 1 8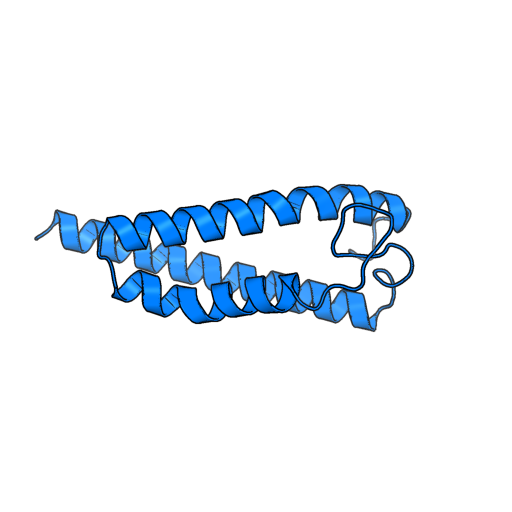4 ? 4.660 8.089 -5.829 1.00 83.88 84 ARG A O 1
ATOM 685 N N . GLU A 1 85 ? 4.740 6.454 -7.369 1.00 82.75 85 GLU A N 1
ATOM 686 C CA . GLU A 1 85 ? 3.812 5.543 -6.689 1.00 82.75 85 GLU A CA 1
ATOM 687 C C . GLU A 1 85 ? 4.340 5.134 -5.305 1.00 82.75 85 GLU A C 1
ATOM 689 O O . GLU A 1 85 ? 3.610 5.238 -4.321 1.00 82.75 85 GLU A O 1
ATOM 694 N N . GLY A 1 86 ? 5.612 4.737 -5.204 1.00 83.06 86 GLY A N 1
ATOM 695 C CA . GLY A 1 86 ? 6.251 4.401 -3.928 1.00 83.06 86 GLY A CA 1
ATOM 696 C C . GLY A 1 86 ? 6.269 5.566 -2.933 1.00 83.06 86 GLY A C 1
ATOM 697 O O . GLY A 1 86 ? 5.933 5.381 -1.767 1.00 83.06 86 GLY A O 1
ATOM 698 N N . TRP A 1 87 ? 6.582 6.781 -3.391 1.00 84.44 87 TRP A N 1
ATOM 699 C CA . TRP A 1 87 ? 6.570 7.990 -2.558 1.00 84.44 87 TRP A CA 1
ATOM 700 C C . TRP A 1 87 ? 5.168 8.343 -2.052 1.00 84.44 87 TRP A C 1
ATOM 702 O O . TRP A 1 87 ? 5.012 8.688 -0.883 1.00 84.44 87 TRP A O 1
ATOM 712 N N . ILE A 1 88 ? 4.145 8.228 -2.907 1.00 87.69 88 ILE A N 1
ATOM 713 C CA . ILE A 1 88 ? 2.749 8.475 -2.517 1.00 87.69 88 ILE A CA 1
ATOM 714 C C . ILE A 1 88 ? 2.303 7.457 -1.465 1.00 87.69 88 ILE A C 1
ATOM 716 O O . ILE A 1 88 ? 1.724 7.840 -0.450 1.00 87.69 88 ILE A O 1
ATOM 720 N N . LYS A 1 89 ? 2.610 6.171 -1.673 1.00 85.19 89 LYS A N 1
ATOM 721 C CA . LYS A 1 89 ? 2.316 5.116 -0.695 1.00 85.19 89 LYS A CA 1
ATOM 722 C C . LYS A 1 89 ? 3.011 5.371 0.636 1.00 85.19 89 LYS A C 1
ATOM 724 O O . LYS A 1 89 ? 2.371 5.287 1.678 1.00 85.19 89 LYS A O 1
ATOM 729 N N . LEU A 1 90 ? 4.297 5.719 0.602 1.00 86.31 90 LEU A N 1
ATOM 730 C CA . LEU A 1 90 ? 5.073 6.017 1.801 1.00 86.31 90 LEU A CA 1
ATOM 731 C C . LEU A 1 90 ? 4.440 7.168 2.589 1.00 86.31 90 LEU A C 1
ATOM 733 O O . LEU A 1 90 ? 4.174 7.011 3.776 1.00 86.31 90 LEU A O 1
ATOM 737 N N . ALA A 1 91 ? 4.106 8.276 1.921 1.00 89.25 91 ALA A N 1
ATOM 738 C CA . ALA A 1 91 ? 3.430 9.403 2.559 1.00 89.25 91 ALA A CA 1
ATOM 739 C C . ALA A 1 91 ? 2.077 8.999 3.171 1.00 89.25 91 ALA A C 1
ATOM 741 O O . ALA A 1 91 ? 1.781 9.360 4.311 1.00 89.25 91 ALA A O 1
ATOM 742 N N . PHE A 1 92 ? 1.277 8.209 2.449 1.00 87.88 92 PHE A N 1
ATOM 743 C CA . PHE A 1 92 ? -0.012 7.727 2.940 1.00 87.88 92 PHE A CA 1
ATOM 744 C C . PHE A 1 92 ? 0.131 6.854 4.194 1.00 87.88 92 PHE A C 1
ATOM 746 O O . PHE A 1 92 ? -0.604 7.051 5.166 1.00 87.88 92 PHE A O 1
ATOM 753 N N . TYR A 1 93 ? 1.085 5.917 4.207 1.00 85.38 93 TYR A N 1
ATOM 754 C CA . TYR A 1 93 ? 1.340 5.066 5.370 1.00 85.38 93 TYR A CA 1
ATOM 755 C C . TYR A 1 93 ? 1.846 5.868 6.567 1.00 85.38 93 TYR A C 1
ATOM 757 O O . TYR A 1 93 ? 1.391 5.628 7.682 1.00 85.38 93 TYR A O 1
ATOM 765 N N . THR A 1 94 ? 2.714 6.859 6.354 1.00 88.75 94 THR A N 1
ATOM 766 C CA . THR A 1 94 ? 3.188 7.745 7.426 1.00 88.75 94 THR A CA 1
ATOM 767 C C . THR A 1 94 ? 2.048 8.555 8.047 1.00 88.75 94 THR A C 1
ATOM 769 O O . THR A 1 94 ? 1.943 8.621 9.268 1.00 88.75 94 THR A O 1
ATOM 772 N N . ILE A 1 95 ? 1.156 9.133 7.237 1.00 89.88 95 ILE A N 1
ATOM 773 C CA . ILE A 1 95 ? -0.001 9.888 7.751 1.00 89.88 95 ILE A CA 1
ATOM 774 C C . ILE A 1 95 ? -0.961 8.956 8.502 1.00 89.88 95 ILE A C 1
ATOM 776 O O . ILE A 1 95 ? -1.400 9.272 9.609 1.00 89.88 95 ILE A O 1
ATOM 780 N N . SER A 1 96 ? -1.242 7.783 7.931 1.00 86.38 96 SER A N 1
ATOM 781 C CA . SER A 1 96 ? -2.122 6.785 8.550 1.00 86.38 96 SER A CA 1
ATOM 782 C C . SER A 1 96 ? -1.557 6.275 9.879 1.00 86.38 96 SER A C 1
ATOM 784 O O . SER A 1 96 ? -2.309 6.075 10.826 1.00 86.38 96 SER A O 1
ATOM 786 N N . PHE A 1 97 ? -0.234 6.130 9.986 1.00 86.19 97 PHE A N 1
ATOM 787 C CA . PHE A 1 97 ? 0.444 5.743 11.222 1.00 86.19 97 PHE A CA 1
ATOM 788 C C . PHE A 1 97 ? 0.176 6.732 12.367 1.00 86.19 97 PHE A C 1
ATOM 790 O O . PHE A 1 97 ? -0.232 6.313 13.451 1.00 86.19 97 PHE A O 1
ATOM 797 N N . PHE A 1 98 ? 0.319 8.040 12.125 1.00 90.44 98 PHE A N 1
ATOM 798 C CA . PHE A 1 98 ? -0.004 9.057 13.134 1.00 90.44 98 PHE A CA 1
ATOM 799 C C . PHE A 1 98 ? -1.492 9.058 13.504 1.00 90.44 98 PHE A C 1
ATOM 801 O O . PHE A 1 98 ? -1.833 9.173 14.682 1.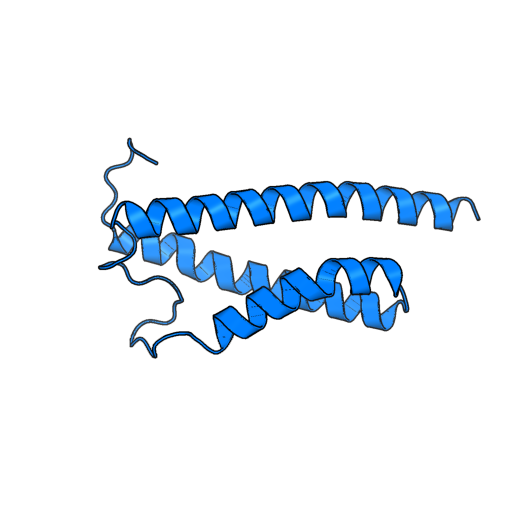00 90.44 98 PHE A O 1
ATOM 808 N N . TYR A 1 99 ? -2.374 8.880 12.518 1.00 88.12 99 TYR A N 1
ATOM 809 C CA . TYR A 1 99 ? -3.815 8.794 12.751 1.00 88.12 99 TYR A CA 1
ATOM 810 C C . TYR A 1 99 ? -4.197 7.595 13.635 1.00 88.12 99 TYR A C 1
ATOM 812 O O . TYR A 1 99 ? -4.990 7.744 14.565 1.00 88.12 99 TYR A O 1
ATOM 820 N N . TYR A 1 100 ? -3.603 6.419 13.412 1.00 86.25 100 TYR A N 1
ATOM 821 C CA . TYR A 1 100 ? -3.874 5.237 14.236 1.00 86.25 100 TYR A CA 1
ATOM 822 C C . TYR A 1 100 ? -3.393 5.398 15.674 1.00 86.25 100 TYR A C 1
ATOM 824 O O . TYR A 1 100 ? -4.119 5.020 16.593 1.00 86.25 100 TYR A O 1
ATOM 832 N N . ILE A 1 101 ? -2.221 6.007 15.884 1.00 88.56 101 ILE A N 1
ATOM 833 C CA . ILE A 1 101 ? -1.739 6.323 17.235 1.00 88.56 101 ILE A CA 1
ATOM 834 C C . ILE A 1 101 ? -2.713 7.274 17.936 1.00 88.56 101 ILE A C 1
ATOM 836 O O . ILE A 1 101 ? -3.101 7.017 19.074 1.00 88.56 101 ILE A O 1
ATOM 840 N N . TYR A 1 102 ? -3.158 8.332 17.253 1.00 88.88 102 TYR A N 1
ATOM 841 C CA . TYR A 1 102 ? -4.130 9.273 17.808 1.00 88.88 102 TYR A CA 1
ATOM 842 C C . TYR A 1 102 ? -5.446 8.583 18.195 1.00 88.88 102 TYR A C 1
ATOM 844 O O . TYR A 1 102 ? -5.931 8.756 19.313 1.00 88.88 102 TYR A O 1
ATOM 852 N N . SER A 1 103 ? -5.995 7.748 17.307 1.00 85.12 103 SER A N 1
ATOM 853 C CA . SER A 1 103 ? -7.231 7.017 17.588 1.00 85.12 103 SER A CA 1
ATOM 854 C C . SER A 1 103 ? -7.075 6.037 18.753 1.00 85.12 103 SER A C 1
ATOM 856 O O . SER A 1 103 ? -7.995 5.926 19.557 1.00 85.12 103 SER A O 1
ATOM 858 N N . MET A 1 104 ? -5.938 5.342 18.865 1.00 86.06 104 MET A N 1
ATOM 859 C CA . MET A 1 104 ? -5.671 4.420 19.972 1.00 86.06 104 MET A CA 1
ATOM 860 C C . MET A 1 104 ? -5.629 5.159 21.314 1.00 86.06 104 MET A C 1
ATOM 862 O O . MET A 1 104 ? -6.257 4.719 22.273 1.00 86.06 104 MET A O 1
ATOM 866 N N . ILE A 1 105 ? -4.934 6.300 21.376 1.00 90.88 105 ILE A N 1
ATOM 867 C CA . ILE A 1 105 ? -4.849 7.120 22.593 1.00 90.88 105 ILE A CA 1
ATOM 868 C C . ILE A 1 105 ? -6.227 7.677 22.966 1.00 90.88 105 ILE A C 1
ATOM 870 O O . ILE A 1 105 ? -6.605 7.632 24.132 1.00 90.88 105 ILE A O 1
ATOM 874 N N . SER A 1 106 ? -6.996 8.162 21.986 1.00 86.25 106 SER A N 1
ATOM 875 C CA . SER A 1 106 ? -8.339 8.698 22.228 1.00 86.25 106 SER A CA 1
ATOM 876 C C . SER A 1 106 ? -9.305 7.646 22.771 1.00 86.25 106 SER A C 1
ATOM 878 O O . SER A 1 106 ? -10.128 7.985 23.610 1.00 86.25 106 SER A O 1
ATOM 880 N N . ILE A 1 107 ? -9.225 6.400 22.292 1.00 86.12 107 ILE A N 1
ATOM 881 C CA . ILE A 1 107 ? -10.048 5.290 22.795 1.00 86.12 107 ILE A CA 1
ATOM 882 C C . ILE A 1 107 ? -9.588 4.870 24.191 1.00 86.12 107 ILE A C 1
ATOM 884 O O . ILE A 1 107 ? -10.416 4.538 25.020 1.00 86.12 107 ILE A O 1
ATOM 888 N N . PHE A 1 108 ? -8.281 4.891 24.463 1.00 85.12 108 PHE A N 1
ATOM 889 C CA . PHE A 1 108 ? -7.749 4.558 25.785 1.00 85.12 108 PHE A CA 1
ATOM 890 C C . PHE A 1 108 ? -8.102 5.600 26.859 1.00 85.12 108 PHE A C 1
ATOM 892 O O . PHE A 1 108 ? -8.242 5.252 28.027 1.00 85.12 108 PHE A O 1
ATOM 899 N N . MET A 1 109 ? -8.203 6.878 26.481 1.00 82.50 109 MET A N 1
ATOM 900 C CA . MET A 1 109 ? -8.614 7.956 27.389 1.00 82.50 109 MET A CA 1
ATOM 901 C C . MET A 1 109 ? -10.129 8.042 27.614 1.00 82.50 109 MET A C 1
ATOM 903 O O . MET A 1 109 ? -10.536 8.715 28.562 1.00 82.50 109 MET A O 1
ATOM 907 N N . ALA A 1 110 ? -10.936 7.437 26.741 1.00 72.19 110 ALA A N 1
ATOM 908 C CA . ALA A 1 110 ? -12.395 7.404 26.844 1.00 72.19 110 ALA A CA 1
ATOM 909 C C . ALA A 1 110 ? -12.860 6.245 27.736 1.00 72.19 110 ALA A C 1
ATOM 911 O O . ALA A 1 110 ? -13.827 6.466 28.498 1.00 72.19 110 ALA A O 1
#

Solvent-accessible surface area (backbone atoms only — not comparable to full-atom values): 6490 Å² total; per-residue (Å²): 130,95,80,70,90,66,56,53,55,63,52,36,66,59,51,39,71,52,51,56,55,51,55,52,50,55,52,50,51,51,53,51,33,60,75,68,68,39,60,69,66,42,62,69,44,45,65,59,50,50,51,54,50,53,58,61,67,72,53,78,93,56,98,58,96,57,90,69,50,47,87,55,46,75,39,69,66,50,38,52,50,53,48,52,53,51,53,52,50,50,52,51,53,55,54,49,52,54,51,52,53,51,53,53,53,54,60,72,74,103

Secondary structure (DSSP, 8-state):
--S----HHHHHHHHHHHHHHHHHHHHHHHHHHHHTT-HHHHHHHHHHHHHHHHHHHT----SSSSSS-HHHHTSHHHHHHHHHHHHHHHHHHHHHHHHHHHHHHHHHH-

Sequence (110 aa):
LKTDYRSPIEHCNCLNPLIIPEYGSHLLINILFLLSMQFGSLMWNVPLLSYHIHRYLNRPIMSAPGIYDPTTILNADNLRKALREGWIKLAFYTISFFYYIYSMISIFMA

Radius of gyration: 17.05 Å; Cα contacts (8 Å, |Δi|>4): 33; chains: 1; bounding box: 41×26×47 Å